Protein AF-A0AAW2LHE4-F1 (afdb_monomer_lite)

Foldseek 3Di:
DCVVVCVVVDPDVLVPLPDPVVVDDDDDPDDPVDFADADDEDDPDDVVVVVVVVVVVVCVVSPVDDDDPPDRHHDYDDDDDDDDPPDDDD

Structure (mmCIF, N/CA/C/O backbone):
data_AF-A0AAW2LHE4-F1
#
_entry.id   AF-A0AAW2LHE4-F1
#
loop_
_atom_site.group_PDB
_atom_site.id
_atom_site.type_symbol
_atom_site.label_atom_id
_atom_site.label_alt_id
_atom_site.label_comp_id
_atom_site.label_asym_id
_atom_site.label_entity_id
_atom_site.label_seq_id
_atom_site.pdbx_PDB_ins_code
_atom_site.Cartn_x
_atom_site.Cartn_y
_atom_site.Cartn_z
_atom_site.occupancy
_atom_site.B_iso_or_equiv
_atom_site.auth_seq_id
_atom_site.auth_comp_id
_atom_site.auth_asym_id
_atom_site.auth_atom_id
_atom_site.pdbx_PDB_model_num
ATOM 1 N N . MET A 1 1 ? 34.773 -11.412 -11.581 1.00 54.00 1 MET A N 1
ATOM 2 C CA . MET A 1 1 ? 33.556 -12.235 -11.380 1.00 54.00 1 MET A CA 1
ATOM 3 C C . MET A 1 1 ? 32.338 -11.475 -10.839 1.00 54.00 1 MET A C 1
ATOM 5 O O . MET A 1 1 ? 31.379 -11.343 -11.582 1.00 54.00 1 MET A O 1
ATOM 9 N N . LEU A 1 2 ? 32.322 -10.936 -9.609 1.00 57.91 2 LEU A N 1
ATOM 10 C CA . LEU A 1 2 ? 31.121 -10.241 -9.074 1.00 57.91 2 LEU A CA 1
ATOM 11 C C . LEU A 1 2 ? 30.875 -8.825 -9.636 1.00 57.91 2 LEU A C 1
ATOM 13 O O . LEU A 1 2 ? 29.758 -8.327 -9.584 1.00 57.91 2 LEU A O 1
ATOM 17 N N . ARG A 1 3 ? 31.907 -8.154 -10.165 1.00 59.69 3 ARG A N 1
ATOM 18 C CA . ARG A 1 3 ? 31.776 -6.806 -10.754 1.00 59.69 3 ARG A CA 1
ATOM 19 C C . ARG A 1 3 ? 31.354 -6.812 -12.224 1.00 59.69 3 ARG A C 1
ATOM 21 O O . ARG A 1 3 ? 30.842 -5.800 -12.682 1.00 59.69 3 ARG A O 1
ATOM 28 N N . GLU A 1 4 ? 31.588 -7.919 -12.922 1.00 65.50 4 GLU A N 1
ATOM 29 C CA . GLU A 1 4 ? 31.340 -8.069 -14.364 1.00 65.50 4 GLU A CA 1
ATOM 30 C C . GLU A 1 4 ? 29.918 -8.559 -14.659 1.00 65.50 4 GLU A C 1
ATOM 32 O O . GLU A 1 4 ? 29.387 -8.212 -15.698 1.00 65.50 4 GLU A O 1
ATOM 37 N N . ASN A 1 5 ? 29.281 -9.276 -13.723 1.00 60.97 5 ASN A N 1
ATOM 38 C CA . ASN A 1 5 ? 27.905 -9.782 -13.849 1.00 60.97 5 ASN A CA 1
ATOM 39 C C . ASN A 1 5 ? 26.895 -8.927 -13.062 1.00 60.97 5 ASN A C 1
ATOM 41 O O . ASN A 1 5 ? 25.966 -9.443 -12.438 1.00 60.97 5 ASN A O 1
ATOM 45 N N . LYS A 1 6 ? 27.121 -7.610 -12.981 1.00 57.81 6 LYS A N 1
ATOM 46 C CA . LYS A 1 6 ? 26.216 -6.713 -12.242 1.00 57.81 6 LYS A CA 1
ATOM 47 C C . LYS A 1 6 ? 24.814 -6.705 -12.844 1.00 57.81 6 LYS A C 1
ATOM 49 O O . LYS A 1 6 ? 23.860 -6.573 -12.103 1.00 57.81 6 LYS A O 1
ATOM 54 N N . ASP A 1 7 ? 24.696 -6.875 -14.148 1.00 60.62 7 ASP A N 1
ATOM 55 C CA . ASP A 1 7 ? 23.451 -7.034 -14.900 1.00 60.62 7 ASP A CA 1
ATOM 56 C C . ASP A 1 7 ? 22.678 -8.324 -14.565 1.00 60.62 7 ASP A C 1
ATOM 58 O O . ASP A 1 7 ? 21.454 -8.328 -14.624 1.00 60.62 7 ASP A O 1
ATOM 62 N N . VAL A 1 8 ? 23.370 -9.393 -14.155 1.00 62.50 8 VAL A N 1
ATOM 63 C CA . VAL A 1 8 ? 22.750 -10.671 -13.748 1.00 62.50 8 VAL A CA 1
ATOM 64 C C . VAL A 1 8 ? 22.211 -10.620 -12.312 1.00 62.50 8 VAL A C 1
ATOM 66 O O . VAL A 1 8 ? 21.236 -11.294 -11.985 1.00 62.50 8 VAL A O 1
ATOM 69 N N . PHE A 1 9 ? 22.840 -9.827 -11.436 1.00 55.19 9 PHE A N 1
ATOM 70 C CA . PHE A 1 9 ? 22.543 -9.812 -9.995 1.00 55.19 9 PHE A CA 1
ATOM 71 C C . PHE A 1 9 ? 21.978 -8.484 -9.463 1.00 55.19 9 PHE A C 1
ATOM 73 O O . PHE A 1 9 ? 21.505 -8.443 -8.326 1.00 55.19 9 PHE A O 1
ATOM 80 N N . ALA A 1 10 ? 22.001 -7.397 -10.238 1.00 50.56 10 ALA A N 1
ATOM 81 C CA . ALA A 1 10 ? 21.353 -6.145 -9.869 1.00 50.56 10 ALA A CA 1
ATOM 82 C C . ALA A 1 10 ? 19.898 -6.189 -10.327 1.00 50.56 10 ALA A C 1
ATOM 84 O O . ALA A 1 10 ? 19.566 -5.831 -11.454 1.00 50.56 10 ALA A O 1
ATOM 85 N N . TRP A 1 11 ? 19.021 -6.596 -9.413 1.00 57.47 11 TRP A N 1
ATOM 86 C CA . TRP A 1 11 ? 17.594 -6.324 -9.518 1.00 57.47 11 TRP A CA 1
ATOM 87 C C . TRP A 1 11 ? 17.424 -4.808 -9.452 1.00 57.47 11 TRP A C 1
ATOM 89 O O . TRP A 1 11 ? 17.283 -4.225 -8.376 1.00 57.47 11 TRP A O 1
ATOM 99 N N . THR A 1 12 ? 17.533 -4.133 -10.594 1.00 55.56 12 THR A N 1
ATOM 100 C CA . THR A 1 12 ? 17.106 -2.744 -10.668 1.00 55.56 12 THR A CA 1
ATOM 101 C C . THR A 1 12 ? 15.601 -2.717 -10.389 1.00 55.56 12 THR A C 1
ATOM 103 O O . THR A 1 12 ? 14.908 -3.692 -10.695 1.00 55.56 12 THR A O 1
ATOM 106 N N . PRO A 1 13 ? 15.045 -1.636 -9.821 1.00 54.91 13 PRO A N 1
ATOM 107 C CA . PRO A 1 13 ? 13.596 -1.518 -9.658 1.00 54.91 13 PRO A CA 1
ATOM 108 C C . PRO A 1 13 ? 12.839 -1.755 -10.976 1.00 54.91 13 PRO A C 1
ATOM 110 O O . PRO A 1 13 ? 11.727 -2.265 -10.962 1.00 54.91 13 PRO A O 1
ATOM 113 N N . GLN A 1 14 ? 13.480 -1.482 -12.123 1.00 53.34 14 GLN A N 1
ATOM 114 C CA . GLN A 1 14 ? 12.942 -1.800 -13.446 1.00 53.34 14 GLN A CA 1
ATOM 115 C C . GLN A 1 14 ? 12.934 -3.304 -13.780 1.00 53.34 14 GLN A C 1
ATOM 117 O O . GLN A 1 14 ? 12.103 -3.724 -14.571 1.00 53.34 14 GLN A O 1
ATOM 122 N N . TYR A 1 15 ? 13.815 -4.131 -13.205 1.00 53.88 15 TYR A N 1
ATOM 123 C CA . TYR A 1 15 ? 13.809 -5.592 -13.398 1.00 53.88 15 TYR A CA 1
ATOM 124 C C . TYR A 1 15 ? 12.708 -6.290 -12.585 1.00 53.88 15 TYR A C 1
ATOM 126 O O . TYR A 1 15 ? 12.312 -7.409 -12.894 1.00 53.88 15 TYR A O 1
ATOM 134 N N . LEU A 1 16 ? 12.164 -5.604 -11.575 1.00 57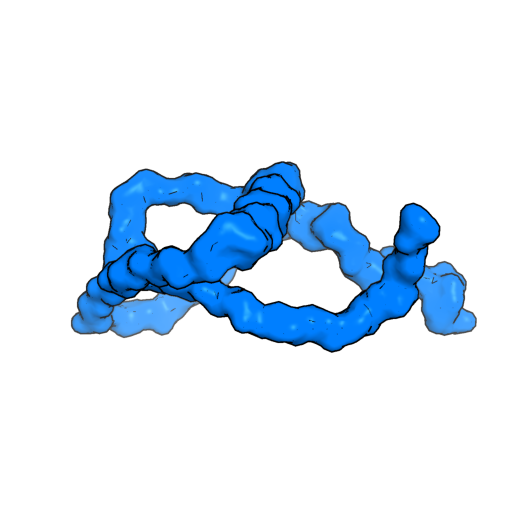.47 16 LEU A N 1
ATOM 135 C CA . LEU A 1 16 ? 10.892 -5.970 -10.956 1.00 57.47 16 LEU A CA 1
ATOM 136 C C . LEU A 1 16 ? 9.685 -5.498 -11.782 1.00 57.47 16 LEU A C 1
ATOM 138 O O . LEU A 1 16 ? 8.559 -5.595 -11.288 1.00 57.47 16 LEU A O 1
ATOM 142 N N . ALA A 1 17 ? 9.889 -5.019 -13.021 1.00 56.34 17 ALA A N 1
ATOM 143 C CA . ALA A 1 17 ? 8.812 -4.892 -13.991 1.00 56.34 17 ALA A CA 1
ATOM 144 C C . ALA A 1 17 ? 8.010 -6.192 -13.957 1.00 56.34 17 ALA A C 1
ATOM 146 O O . ALA A 1 17 ? 8.521 -7.282 -14.212 1.00 56.34 17 ALA A O 1
ATOM 147 N N . ARG A 1 18 ? 6.775 -6.032 -13.493 1.00 63.44 18 ARG A N 1
ATOM 148 C CA . ARG A 1 18 ? 5.842 -7.075 -13.095 1.00 63.44 18 ARG A CA 1
ATOM 149 C C . ARG A 1 18 ? 5.979 -8.324 -13.967 1.00 63.44 18 ARG A C 1
ATOM 151 O O . ARG A 1 18 ? 5.769 -8.255 -15.174 1.00 63.44 18 ARG A O 1
ATOM 158 N N . ILE A 1 19 ? 6.276 -9.464 -13.338 1.00 70.56 19 ILE A N 1
ATOM 159 C CA . ILE A 1 19 ? 6.138 -10.771 -13.990 1.00 70.56 19 ILE A CA 1
ATOM 160 C C . ILE A 1 19 ? 4.697 -10.854 -14.498 1.00 70.56 19 ILE A C 1
ATOM 162 O O . ILE A 1 19 ? 3.764 -10.579 -13.735 1.00 70.56 19 ILE A O 1
ATOM 166 N N . ASP A 1 20 ? 4.527 -11.159 -15.786 1.00 76.62 20 ASP A N 1
ATOM 167 C CA . ASP A 1 20 ? 3.208 -11.249 -16.408 1.00 76.62 20 ASP A CA 1
ATOM 168 C C . ASP A 1 20 ? 2.305 -12.159 -15.551 1.00 76.62 20 ASP A C 1
ATOM 170 O O . ASP A 1 20 ? 2.677 -13.304 -15.281 1.00 76.62 20 ASP A O 1
ATOM 174 N N . PRO A 1 21 ? 1.130 -11.684 -15.093 1.00 78.12 21 PRO A N 1
ATOM 175 C CA . PRO A 1 21 ? 0.171 -12.526 -14.388 1.00 78.12 21 PRO A CA 1
ATOM 176 C C . PRO A 1 21 ? -0.235 -13.787 -15.172 1.00 78.12 21 PRO A C 1
ATOM 178 O O . PRO A 1 21 ? -0.666 -14.759 -14.565 1.00 78.12 21 PRO A O 1
AT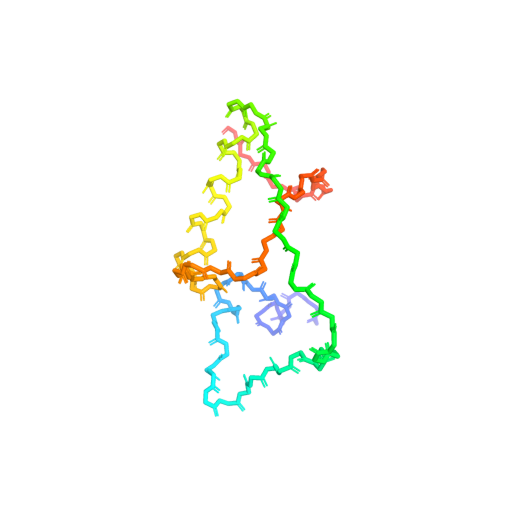OM 181 N N . GLY A 1 22 ? -0.091 -13.809 -16.502 1.00 83.56 22 GLY A N 1
ATOM 182 C CA . GLY A 1 22 ? -0.258 -15.024 -17.305 1.00 83.56 22 GLY A CA 1
ATOM 183 C C . GLY A 1 22 ? 0.802 -16.103 -17.039 1.00 83.56 22 GLY A C 1
ATOM 184 O O . GLY A 1 22 ? 0.545 -17.278 -17.289 1.00 83.56 22 GLY A O 1
ATOM 185 N N . VAL A 1 23 ? 1.969 -15.728 -16.504 1.00 86.50 23 VAL A N 1
ATOM 186 C CA . VAL A 1 23 ? 3.064 -16.646 -16.156 1.00 86.50 23 VAL A CA 1
ATOM 187 C C . VAL A 1 23 ? 2.852 -17.240 -14.767 1.00 86.50 23 VAL A C 1
ATOM 189 O O . VAL A 1 23 ? 2.875 -18.459 -14.610 1.00 86.50 23 VAL A O 1
ATOM 192 N N . ILE A 1 24 ? 2.663 -16.398 -13.746 1.00 82.56 24 ILE A N 1
ATOM 193 C CA . ILE A 1 24 ? 2.444 -16.864 -12.373 1.00 82.56 24 ILE A CA 1
ATOM 194 C C . ILE A 1 24 ? 1.688 -15.828 -11.536 1.00 82.56 24 ILE A C 1
ATOM 196 O O . ILE A 1 24 ? 2.042 -14.651 -11.486 1.00 82.56 24 ILE A O 1
ATOM 200 N N . ILE A 1 25 ? 0.662 -16.290 -10.819 1.00 87.75 25 ILE A N 1
ATOM 201 C CA . ILE A 1 25 ? -0.047 -15.515 -9.795 1.00 87.75 25 ILE A CA 1
ATOM 202 C C . ILE A 1 25 ? -0.015 -16.318 -8.506 1.00 87.75 25 ILE A C 1
ATOM 204 O O . ILE A 1 25 ? -0.389 -17.490 -8.474 1.00 87.75 25 ILE A O 1
ATOM 208 N N . HIS A 1 26 ? 0.410 -15.675 -7.422 1.00 88.38 26 HIS A N 1
ATOM 209 C CA . HIS A 1 26 ? 0.293 -16.265 -6.100 1.00 88.38 26 HIS A CA 1
ATOM 210 C C . HIS A 1 26 ? -1.093 -15.978 -5.515 1.00 88.38 26 HIS A C 1
ATOM 212 O O . HIS A 1 26 ? -1.468 -14.822 -5.319 1.00 88.38 26 HIS A O 1
ATOM 218 N N . HIS A 1 27 ? -1.833 -17.039 -5.200 1.00 88.81 27 HIS A N 1
ATOM 219 C CA . HIS A 1 27 ? -3.069 -16.955 -4.434 1.00 88.81 27 HIS A CA 1
ATOM 220 C C . HIS A 1 27 ? -2.764 -17.216 -2.960 1.00 88.81 27 HIS A C 1
ATOM 222 O O . HIS A 1 27 ? -2.284 -18.290 -2.598 1.00 88.81 27 HIS A O 1
ATOM 228 N N . LEU A 1 28 ? -3.061 -16.238 -2.105 1.00 89.19 28 LEU A N 1
ATOM 229 C CA . LEU A 1 28 ? -2.979 -16.422 -0.659 1.00 89.19 28 LEU A CA 1
ATOM 230 C C . LEU A 1 28 ? -4.048 -17.431 -0.213 1.00 89.19 28 LEU A C 1
ATOM 232 O O . LEU A 1 28 ? -5.234 -17.231 -0.471 1.00 89.19 28 LEU A O 1
ATOM 236 N N . ASN A 1 29 ? -3.635 -18.493 0.481 1.00 90.88 29 ASN A N 1
ATOM 237 C CA . ASN A 1 29 ? -4.547 -19.487 1.048 1.00 90.88 29 ASN A CA 1
ATOM 238 C C . ASN A 1 29 ? -5.092 -18.997 2.401 1.00 90.88 29 ASN A C 1
ATOM 240 O O . ASN A 1 29 ? -4.511 -19.267 3.452 1.00 90.88 29 ASN A O 1
ATOM 244 N N . ILE A 1 30 ? -6.170 -18.214 2.358 1.00 89.62 30 ILE A N 1
ATOM 245 C CA . ILE A 1 30 ? -6.811 -17.617 3.538 1.00 89.62 30 ILE A CA 1
ATOM 246 C C . ILE A 1 30 ? -7.966 -18.518 3.991 1.00 89.62 30 ILE A C 1
ATOM 248 O O . ILE A 1 30 ? -8.764 -18.951 3.163 1.00 89.62 30 ILE A O 1
ATOM 252 N N . ASP A 1 31 ? -8.085 -18.771 5.300 1.00 93.50 31 ASP A N 1
ATOM 253 C CA . ASP A 1 31 ? -9.247 -19.466 5.870 1.00 93.50 31 ASP A CA 1
ATOM 254 C C . ASP A 1 31 ? -10.531 -18.648 5.607 1.00 93.50 31 ASP A C 1
ATOM 256 O O . ASP A 1 31 ? -10.647 -17.526 6.116 1.00 93.50 31 ASP A O 1
ATOM 260 N N . PRO A 1 32 ? -11.520 -19.188 4.864 1.00 89.44 32 PRO A N 1
ATOM 261 C CA . PRO A 1 32 ? -12.762 -18.483 4.535 1.00 89.44 32 PRO A CA 1
ATOM 262 C C . PRO A 1 32 ? -13.597 -18.055 5.749 1.00 89.44 32 PRO A C 1
ATOM 264 O O . PRO A 1 32 ? -14.496 -17.226 5.622 1.00 89.44 32 PRO A O 1
ATOM 267 N N . ARG A 1 33 ? -13.343 -18.629 6.931 1.00 95.00 33 ARG A N 1
ATOM 268 C CA . ARG A 1 33 ? -14.047 -18.281 8.175 1.00 95.00 33 ARG A CA 1
ATOM 269 C C . ARG A 1 33 ? -13.530 -16.985 8.800 1.00 95.00 33 ARG A C 1
ATOM 271 O O . ARG A 1 33 ? -14.191 -16.428 9.680 1.00 95.00 33 ARG A O 1
ATOM 278 N N . VAL A 1 34 ? -12.360 -16.503 8.375 1.00 92.75 34 VAL A N 1
ATOM 279 C CA . VAL A 1 34 ? -11.751 -15.283 8.909 1.00 92.75 34 VAL A CA 1
ATOM 280 C C . VAL A 1 34 ? -12.441 -14.060 8.319 1.00 92.75 34 VAL A C 1
ATOM 282 O O . VAL A 1 34 ? -12.505 -13.870 7.107 1.00 92.75 34 VAL A O 1
ATOM 285 N N . LYS A 1 35 ? -12.932 -13.186 9.200 1.00 93.31 35 LYS A N 1
ATOM 286 C CA . LYS A 1 35 ? -13.561 -11.930 8.788 1.00 93.31 35 LYS A CA 1
ATOM 287 C C . LYS A 1 35 ? -12.504 -10.925 8.308 1.00 93.31 35 LYS A C 1
ATOM 289 O O . LYS A 1 35 ? -11.505 -10.741 9.009 1.00 93.31 35 LYS A O 1
ATOM 294 N N . PRO A 1 36 ? -12.742 -10.221 7.186 1.00 93.00 36 PRO A N 1
ATOM 295 C CA . PRO A 1 36 ? -11.871 -9.144 6.737 1.00 93.00 36 PRO A CA 1
ATOM 296 C C . PRO A 1 36 ? -11.704 -8.042 7.782 1.00 93.00 36 PRO A C 1
ATOM 298 O O . PRO A 1 36 ? -12.661 -7.636 8.445 1.00 93.00 36 PRO A O 1
ATOM 301 N N . VAL A 1 37 ? -10.479 -7.531 7.914 1.00 93.19 37 VAL A N 1
ATOM 302 C CA . VAL A 1 37 ? -10.156 -6.437 8.838 1.00 93.19 37 VAL A CA 1
ATOM 303 C C . VAL A 1 37 ? -9.894 -5.156 8.056 1.00 93.19 37 VAL A C 1
ATOM 305 O O . VAL A 1 37 ? -9.007 -5.104 7.203 1.00 93.19 37 VAL A O 1
ATOM 308 N N . LYS A 1 38 ? -10.624 -4.090 8.405 1.00 94.38 38 LYS A N 1
ATOM 309 C CA . LYS A 1 38 ? -10.384 -2.726 7.915 1.00 94.38 38 LYS A CA 1
ATOM 310 C C . LYS A 1 38 ? -9.779 -1.876 9.021 1.00 94.38 38 LYS A C 1
ATOM 312 O O . LYS A 1 38 ? -10.479 -1.404 9.915 1.00 94.38 38 LYS A O 1
ATOM 317 N N . GLN A 1 39 ? -8.467 -1.681 8.976 1.00 94.94 39 GLN A N 1
ATOM 318 C CA . GLN A 1 39 ? -7.794 -0.811 9.931 1.00 94.94 39 GLN A CA 1
ATOM 319 C C . GLN A 1 39 ? -8.156 0.657 9.676 1.00 94.94 39 GLN A C 1
ATOM 321 O O . GLN A 1 39 ? -8.153 1.130 8.540 1.00 94.94 39 GLN A O 1
ATOM 326 N N . LYS A 1 40 ? -8.419 1.411 10.749 1.00 93.38 40 LYS A N 1
ATOM 327 C CA . LYS A 1 40 ? -8.621 2.864 10.672 1.00 93.38 40 LYS A CA 1
ATOM 328 C C . LYS A 1 40 ? -7.353 3.538 10.142 1.00 93.38 40 LYS A C 1
ATOM 330 O O . LYS A 1 40 ? -6.267 3.265 10.660 1.00 93.38 40 LYS A O 1
ATOM 335 N N . ARG A 1 41 ? -7.500 4.448 9.172 1.00 91.12 41 ARG A N 1
ATOM 336 C CA . ARG A 1 41 ? -6.390 5.224 8.598 1.00 91.12 41 ARG A CA 1
ATOM 337 C C . ARG A 1 41 ? -5.603 5.947 9.695 1.00 91.12 41 ARG A C 1
ATOM 339 O O . ARG A 1 41 ? -6.180 6.686 10.495 1.00 91.12 41 ARG A O 1
ATOM 346 N N . ARG A 1 42 ? -4.283 5.758 9.707 1.00 93.25 42 ARG A N 1
ATOM 347 C CA . ARG A 1 42 ? -3.360 6.515 10.565 1.00 93.25 42 ARG A CA 1
ATOM 348 C C . ARG A 1 42 ? -3.011 7.867 9.944 1.00 93.25 42 ARG A C 1
ATOM 350 O O . ARG A 1 42 ? -2.821 7.968 8.735 1.00 93.25 42 ARG A O 1
ATOM 357 N N . ASN A 1 43 ? -2.914 8.889 10.791 1.00 92.25 43 ASN A N 1
ATOM 358 C CA . ASN A 1 43 ? -2.365 10.192 10.428 1.00 92.25 43 ASN A CA 1
ATOM 359 C C . ASN A 1 43 ? -0.871 10.209 10.789 1.00 92.25 43 ASN A C 1
ATOM 361 O O . ASN A 1 43 ? -0.532 9.977 11.951 1.00 92.25 43 ASN A O 1
ATOM 365 N N . PHE A 1 44 ? 0.009 10.452 9.815 1.00 91.88 44 PHE A N 1
ATOM 366 C CA . PHE A 1 44 ? 1.460 10.492 10.040 1.00 91.88 44 PHE A CA 1
ATOM 367 C C . PHE A 1 44 ? 2.022 11.917 10.101 1.00 91.88 44 PHE A C 1
ATOM 369 O O . PHE A 1 44 ? 3.173 12.105 10.507 1.00 91.88 44 PHE A O 1
ATOM 376 N N . GLY A 1 45 ? 1.211 12.915 9.751 1.00 95.56 45 GLY A N 1
ATOM 377 C CA . GLY A 1 45 ? 1.609 14.309 9.658 1.00 95.56 45 GLY A CA 1
ATOM 378 C C . GLY A 1 45 ? 2.370 14.634 8.362 1.00 95.56 45 GLY A C 1
ATOM 379 O O . GLY A 1 45 ? 2.932 13.747 7.710 1.00 95.56 45 GLY A O 1
ATOM 380 N N . PRO A 1 46 ? 2.473 15.929 8.005 1.00 96.06 46 PRO A N 1
ATOM 381 C CA . PRO A 1 46 ? 2.797 16.349 6.638 1.00 96.06 46 PRO A CA 1
ATOM 382 C C . PRO A 1 46 ? 4.139 15.840 6.105 1.00 96.06 46 PRO A C 1
ATOM 384 O O . PRO A 1 46 ? 4.258 15.500 4.931 1.00 96.06 46 PRO A O 1
ATOM 387 N N . LYS A 1 47 ? 5.174 15.776 6.954 1.00 94.56 47 LYS A N 1
ATOM 388 C CA . LYS A 1 47 ? 6.510 15.317 6.540 1.00 94.56 47 LYS A CA 1
ATOM 389 C C . LYS A 1 47 ? 6.502 13.843 6.134 1.00 94.56 47 LYS A C 1
ATOM 391 O O . LYS A 1 47 ? 7.113 13.479 5.136 1.00 94.56 47 LYS A O 1
ATOM 396 N N . LYS A 1 48 ? 5.830 13.004 6.920 1.00 94.25 48 LYS A N 1
ATOM 397 C CA . LYS A 1 48 ? 5.761 11.560 6.689 1.00 94.25 48 LYS A CA 1
ATOM 398 C C . LYS A 1 48 ? 4.805 11.230 5.546 1.00 94.25 48 LYS A C 1
ATOM 400 O O . LYS A 1 48 ? 5.141 10.387 4.725 1.00 94.25 48 LYS A O 1
ATOM 405 N N . ASP A 1 49 ? 3.691 11.950 5.440 1.00 94.81 49 ASP A N 1
ATOM 406 C CA . ASP A 1 49 ? 2.738 11.779 4.338 1.00 94.81 49 ASP A CA 1
ATOM 407 C C . ASP A 1 49 ? 3.383 12.063 2.973 1.00 94.81 49 ASP A C 1
ATOM 409 O O . ASP A 1 49 ? 3.142 11.324 2.024 1.00 94.81 49 ASP A O 1
ATOM 413 N N . LYS A 1 50 ? 4.276 13.061 2.876 1.00 95.50 50 LYS A N 1
ATOM 414 C CA . LYS A 1 50 ? 5.050 13.318 1.646 1.00 95.50 50 LYS A CA 1
ATOM 415 C C . LYS A 1 50 ? 5.934 12.137 1.241 1.00 95.50 50 LYS A C 1
ATOM 417 O O . LYS A 1 50 ? 5.996 11.812 0.062 1.00 95.50 50 LYS A O 1
ATOM 422 N N . ILE A 1 51 ? 6.599 11.499 2.206 1.00 94.44 51 ILE A N 1
ATOM 423 C CA . ILE A 1 51 ? 7.446 10.321 1.955 1.00 94.44 51 ILE A CA 1
ATOM 424 C C . ILE A 1 51 ? 6.582 9.152 1.475 1.00 94.44 51 ILE A C 1
ATOM 426 O O . ILE A 1 51 ? 6.905 8.525 0.473 1.00 94.44 51 ILE A O 1
ATOM 430 N N . ILE A 1 52 ? 5.458 8.901 2.156 1.00 94.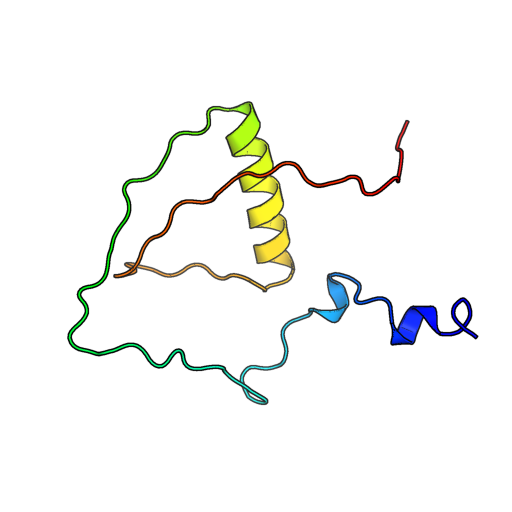12 52 ILE A N 1
ATOM 431 C CA . ILE A 1 52 ? 4.510 7.846 1.775 1.00 94.12 52 ILE A CA 1
ATOM 432 C C . ILE A 1 52 ? 3.991 8.088 0.354 1.00 94.12 52 ILE A C 1
ATOM 434 O O . ILE A 1 52 ? 3.975 7.163 -0.449 1.00 94.12 52 ILE A O 1
ATOM 438 N N . GLN A 1 53 ? 3.596 9.321 0.028 1.00 95.00 53 GLN A N 1
ATOM 439 C CA . GLN A 1 53 ? 3.060 9.645 -1.292 1.00 95.00 53 GLN A CA 1
ATOM 440 C C . GLN A 1 53 ? 4.100 9.466 -2.402 1.00 95.00 53 GLN A C 1
ATOM 442 O O . GLN A 1 53 ? 3.751 8.973 -3.471 1.00 95.00 53 GLN A O 1
ATOM 447 N N . ALA A 1 54 ? 5.357 9.851 -2.162 1.00 94.81 54 ALA A N 1
ATOM 448 C CA . ALA A 1 54 ? 6.434 9.668 -3.132 1.00 94.81 54 ALA A CA 1
ATOM 449 C C . ALA A 1 54 ? 6.657 8.180 -3.448 1.00 94.81 54 ALA A C 1
ATOM 451 O O . ALA A 1 54 ? 6.632 7.804 -4.617 1.00 94.81 54 ALA A O 1
ATOM 452 N N . GLU A 1 55 ? 6.766 7.338 -2.415 1.00 93.62 55 GLU A N 1
ATOM 453 C CA . GLU A 1 55 ? 6.938 5.888 -2.576 1.00 93.62 55 GLU A CA 1
ATOM 454 C C . GLU A 1 55 ? 5.728 5.249 -3.280 1.00 93.62 55 GLU A C 1
ATOM 456 O O . GLU A 1 55 ? 5.880 4.462 -4.208 1.00 93.62 55 GLU A O 1
ATOM 461 N N . VAL A 1 56 ? 4.501 5.612 -2.880 1.00 93.81 56 VAL A N 1
ATOM 462 C CA . VAL A 1 56 ? 3.272 5.097 -3.509 1.00 93.81 56 VAL A CA 1
ATOM 463 C C . VAL A 1 56 ? 3.210 5.475 -4.988 1.00 93.81 56 VAL A C 1
ATOM 465 O O . VAL A 1 56 ? 2.871 4.630 -5.813 1.00 93.81 56 VAL A O 1
ATOM 468 N N . ASN A 1 57 ? 3.560 6.714 -5.337 1.00 94.69 57 ASN A N 1
ATOM 469 C CA . ASN A 1 57 ? 3.587 7.156 -6.729 1.00 94.69 57 ASN A CA 1
ATOM 470 C C . ASN A 1 57 ? 4.621 6.375 -7.548 1.00 94.69 57 ASN A C 1
ATOM 472 O O . ASN A 1 57 ? 4.319 5.967 -8.666 1.00 94.69 57 ASN A O 1
ATOM 476 N N . GLU A 1 58 ? 5.811 6.133 -6.999 1.00 91.62 58 GLU A N 1
ATOM 477 C CA . GLU A 1 58 ? 6.837 5.325 -7.663 1.00 91.62 58 GLU A CA 1
ATOM 478 C C . GLU A 1 58 ? 6.341 3.891 -7.909 1.00 91.62 58 GLU A C 1
ATOM 480 O O . GLU A 1 58 ? 6.377 3.405 -9.041 1.00 91.62 58 GLU A O 1
ATOM 485 N N . LEU A 1 59 ? 5.772 3.244 -6.887 1.00 89.88 59 LEU A N 1
ATOM 486 C CA . LEU A 1 59 ? 5.222 1.890 -7.000 1.00 89.88 59 LEU A CA 1
ATOM 487 C C . LEU A 1 59 ? 4.048 1.799 -7.990 1.00 89.88 59 LEU A C 1
ATOM 489 O O . LEU A 1 59 ? 3.879 0.763 -8.641 1.00 89.88 59 LEU A O 1
ATOM 493 N N . LEU A 1 60 ? 3.239 2.858 -8.105 1.00 91.12 60 LEU A N 1
ATOM 494 C CA . LEU A 1 60 ? 2.174 2.964 -9.107 1.00 91.12 60 LEU A CA 1
ATOM 495 C C . LEU A 1 60 ? 2.749 3.077 -10.522 1.00 91.12 60 LEU A C 1
ATOM 497 O O . LEU A 1 60 ? 2.302 2.355 -11.410 1.00 91.12 60 LEU A O 1
ATOM 501 N N . VAL A 1 61 ? 3.751 3.939 -10.733 1.00 89.31 61 VAL A N 1
ATOM 502 C CA . VAL A 1 61 ? 4.374 4.163 -12.050 1.00 89.31 61 VAL A CA 1
ATOM 503 C C . VAL A 1 61 ? 5.055 2.899 -12.573 1.00 89.31 61 VAL A C 1
ATOM 505 O O . VAL A 1 61 ? 4.905 2.571 -13.747 1.00 89.31 61 VAL A O 1
ATOM 508 N N . VAL A 1 62 ? 5.755 2.154 -11.711 1.00 86.25 62 VAL A N 1
ATOM 509 C CA . VAL A 1 62 ? 6.379 0.872 -12.096 1.00 86.25 62 VAL A CA 1
ATOM 510 C C . VAL A 1 62 ? 5.331 -0.257 -12.206 1.00 86.25 62 VAL A C 1
ATOM 512 O O . VAL A 1 62 ? 5.612 -1.335 -12.725 1.00 86.25 62 VAL A O 1
ATOM 515 N N . GLY A 1 63 ? 4.090 -0.027 -11.760 1.00 85.88 63 GLY A N 1
ATOM 516 C CA . GLY A 1 63 ? 2.981 -0.978 -11.891 1.00 85.88 63 GLY A CA 1
ATOM 517 C C . GLY A 1 63 ? 3.003 -2.129 -10.879 1.00 85.88 63 GLY A C 1
ATOM 518 O O . GLY A 1 63 ? 2.359 -3.158 -11.106 1.00 85.88 63 GLY A O 1
ATOM 519 N N . HIS A 1 64 ? 3.729 -1.969 -9.768 1.00 84.12 64 HIS A N 1
ATOM 520 C CA . HIS A 1 64 ? 3.784 -2.945 -8.672 1.00 84.12 64 HIS A CA 1
ATOM 521 C C . HIS A 1 64 ? 2.497 -2.967 -7.852 1.00 84.12 64 HIS A C 1
ATOM 523 O O . HIS A 1 64 ? 2.085 -4.016 -7.355 1.00 84.12 64 HIS A O 1
ATOM 529 N N . ILE A 1 65 ? 1.870 -1.801 -7.699 1.00 89.75 65 ILE A N 1
ATOM 530 C CA . ILE A 1 65 ? 0.585 -1.646 -7.022 1.00 89.75 65 ILE A CA 1
ATOM 531 C C . ILE A 1 65 ? -0.450 -1.090 -7.995 1.00 89.75 65 ILE A C 1
ATOM 533 O O . ILE A 1 65 ? -0.121 -0.505 -9.025 1.00 89.75 65 ILE A O 1
ATOM 537 N N . LYS A 1 66 ? -1.724 -1.293 -7.664 1.00 91.06 66 LYS A N 1
ATOM 538 C CA . LYS A 1 66 ? -2.864 -0.775 -8.418 1.00 91.06 66 LYS A CA 1
ATOM 539 C C . LYS A 1 66 ? -3.946 -0.311 -7.460 1.00 91.06 66 LYS A C 1
ATOM 541 O O . LYS A 1 66 ? -4.066 -0.837 -6.352 1.00 91.06 66 LYS A O 1
ATOM 546 N N . GLU A 1 67 ? -4.760 0.629 -7.910 1.00 93.06 67 GLU A N 1
ATOM 547 C CA . GLU A 1 67 ? -5.945 1.039 -7.169 1.00 93.06 67 GLU A CA 1
ATOM 548 C C . GLU A 1 67 ? -7.000 -0.076 -7.166 1.00 93.06 67 GLU A C 1
ATOM 550 O O . GLU A 1 67 ? -7.171 -0.815 -8.140 1.00 93.06 67 GLU A O 1
ATOM 555 N N . ILE A 1 68 ? -7.698 -0.215 -6.038 1.00 92.81 68 ILE A N 1
ATOM 556 C CA . ILE A 1 68 ? -8.800 -1.161 -5.849 1.00 92.81 68 ILE A CA 1
ATOM 557 C C . ILE A 1 68 ? -9.969 -0.390 -5.247 1.00 92.81 68 ILE A C 1
ATOM 559 O O . ILE A 1 68 ? -9.813 0.326 -4.257 1.00 92.81 68 ILE A O 1
ATOM 563 N N . LEU A 1 69 ? -11.151 -0.566 -5.833 1.00 94.25 69 LEU A N 1
ATOM 564 C CA . LEU A 1 69 ? -12.383 0.027 -5.332 1.00 94.25 69 LEU A CA 1
ATOM 565 C C . LEU A 1 69 ? -13.008 -0.885 -4.272 1.00 94.25 69 LEU A C 1
ATOM 567 O O . LEU A 1 69 ? -13.092 -2.096 -4.456 1.00 94.25 69 LEU A O 1
ATOM 571 N N . PHE A 1 70 ? -13.455 -0.283 -3.169 1.00 89.62 70 PHE A N 1
ATOM 572 C CA . PHE A 1 70 ? -14.201 -0.943 -2.088 1.00 89.62 70 PHE A CA 1
ATOM 573 C C . PHE A 1 70 ? -13.548 -2.215 -1.503 1.00 89.62 70 PHE A C 1
ATOM 575 O O . PHE A 1 70 ? -14.211 -3.246 -1.393 1.00 89.62 70 PHE A O 1
ATOM 582 N N . PRO A 1 71 ? -12.276 -2.173 -1.061 1.00 92.00 71 PRO A N 1
ATOM 583 C CA . PRO A 1 71 ? -11.635 -3.355 -0.501 1.00 92.00 71 PRO A CA 1
ATOM 584 C C . PRO A 1 71 ? -12.287 -3.779 0.823 1.00 92.00 71 PRO A C 1
ATOM 586 O O . PRO A 1 71 ? -12.663 -2.948 1.659 1.00 92.00 71 PRO A O 1
ATOM 589 N N . GLU A 1 72 ? -12.396 -5.090 1.038 1.00 91.88 72 GLU A N 1
ATOM 590 C CA . GLU A 1 72 ? -12.840 -5.671 2.311 1.00 91.88 72 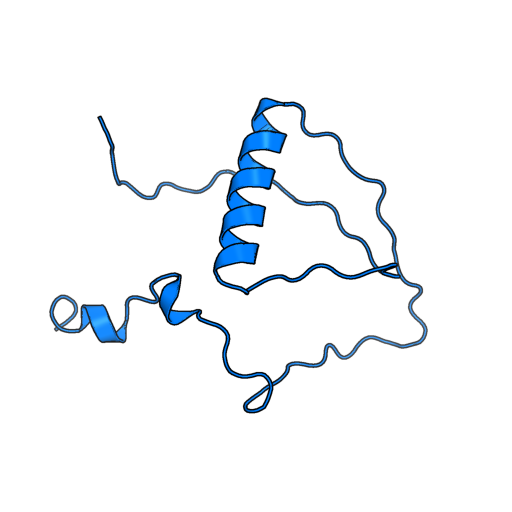GLU A CA 1
ATOM 591 C C . GLU A 1 72 ? -11.723 -5.689 3.364 1.00 91.88 72 GLU A C 1
ATOM 593 O O . GLU A 1 72 ? -11.998 -5.564 4.555 1.00 91.88 72 GLU A O 1
ATOM 598 N N . TRP A 1 73 ? -10.467 -5.751 2.917 1.00 92.06 73 TRP A N 1
ATOM 599 C CA . TRP A 1 73 ? -9.265 -5.735 3.749 1.00 92.06 73 TRP A CA 1
ATOM 600 C C . TRP A 1 73 ? -8.541 -4.394 3.628 1.00 92.06 73 TRP A C 1
ATOM 602 O O . TRP A 1 73 ? -8.327 -3.903 2.521 1.00 92.06 73 TRP A O 1
ATOM 612 N N . PHE A 1 74 ? -8.137 -3.798 4.752 1.00 93.62 74 PHE A N 1
ATOM 613 C CA . PHE A 1 74 ? -7.369 -2.551 4.744 1.00 93.62 74 PHE A CA 1
ATOM 614 C C . PHE A 1 74 ? -6.308 -2.545 5.846 1.00 93.62 74 PHE A C 1
ATOM 616 O O . PHE A 1 74 ? -6.633 -2.679 7.027 1.00 93.62 74 PHE A O 1
ATOM 623 N N . SER A 1 75 ? -5.047 -2.349 5.465 1.00 93.06 75 SER A N 1
ATOM 624 C CA . SER A 1 75 ? -3.909 -2.228 6.379 1.00 93.06 75 SER A CA 1
ATOM 625 C C . SER A 1 75 ? -3.281 -0.842 6.288 1.00 93.06 75 SER A C 1
ATOM 627 O O . SER A 1 75 ? -3.186 -0.263 5.208 1.00 93.06 75 SER A O 1
ATOM 629 N N . ASN A 1 76 ? -2.798 -0.320 7.412 1.00 93.44 76 ASN A N 1
ATOM 630 C CA . ASN A 1 76 ? -2.046 0.931 7.417 1.00 93.44 76 ASN A CA 1
ATOM 631 C C . ASN A 1 76 ? -0.610 0.743 6.916 1.00 93.44 76 ASN A C 1
ATOM 633 O O . ASN A 1 76 ? 0.021 -0.277 7.184 1.00 93.44 76 ASN A O 1
ATOM 637 N N . VAL A 1 77 ? -0.066 1.787 6.287 1.00 92.56 77 VAL A N 1
ATOM 638 C CA . VAL A 1 77 ? 1.366 1.883 5.977 1.00 92.56 77 VAL A CA 1
ATOM 639 C C . VAL A 1 77 ? 2.172 1.947 7.277 1.00 92.56 77 VAL A C 1
ATOM 641 O O . VAL A 1 77 ? 1.770 2.597 8.244 1.00 92.56 77 VAL A O 1
ATOM 644 N N . ALA A 1 78 ? 3.318 1.276 7.308 1.00 90.19 78 ALA A N 1
ATOM 645 C CA . ALA A 1 78 ? 4.288 1.384 8.388 1.00 90.19 78 ALA A CA 1
ATOM 646 C C . ALA A 1 78 ? 5.545 2.076 7.859 1.00 90.19 78 ALA A C 1
ATOM 648 O O . ALA A 1 78 ? 6.068 1.710 6.812 1.00 90.19 78 ALA A O 1
ATOM 649 N N . LEU 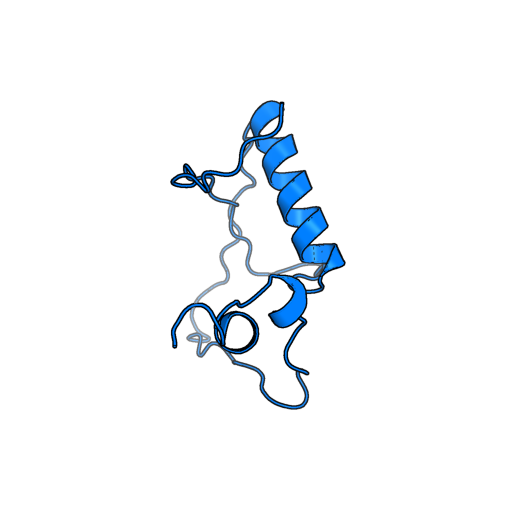A 1 79 ? 6.026 3.080 8.590 1.00 91.31 79 LEU A N 1
ATOM 650 C CA . LEU A 1 79 ? 7.275 3.764 8.276 1.00 91.31 79 LEU A CA 1
ATOM 651 C C . LEU A 1 79 ? 8.374 3.236 9.189 1.00 91.31 79 LEU A C 1
ATOM 653 O O . LEU A 1 79 ? 8.258 3.331 10.411 1.00 91.31 79 LEU A O 1
ATOM 657 N N . GLY A 1 80 ? 9.436 2.715 8.585 1.00 88.06 80 GLY A N 1
ATOM 658 C CA . GLY A 1 80 ? 10.658 2.312 9.269 1.00 88.06 80 GLY A CA 1
ATOM 659 C C . GLY A 1 80 ? 11.857 3.107 8.750 1.00 88.06 80 GLY A C 1
ATOM 660 O O . GLY A 1 80 ? 11.831 3.571 7.608 1.00 88.06 80 GLY A O 1
ATOM 661 N N . PRO A 1 81 ? 12.910 3.291 9.564 1.00 87.75 81 PRO A N 1
ATOM 662 C CA . PRO A 1 81 ? 14.163 3.837 9.069 1.00 87.75 81 PRO A CA 1
ATOM 663 C C . PRO A 1 81 ? 14.736 2.899 8.001 1.00 87.75 81 PRO A C 1
ATOM 665 O O . PRO A 1 81 ? 14.899 1.699 8.229 1.00 87.75 81 PRO A O 1
ATOM 668 N N . LYS A 1 82 ? 15.056 3.450 6.831 1.00 80.69 82 LYS A N 1
ATOM 669 C CA . LYS A 1 82 ? 15.832 2.734 5.821 1.00 80.69 82 LYS A CA 1
ATOM 670 C C . LYS A 1 82 ? 17.297 2.797 6.246 1.00 80.69 82 LYS A C 1
ATOM 672 O O . LYS A 1 82 ? 17.861 3.886 6.328 1.00 80.69 82 LYS A O 1
ATOM 677 N N . HIS A 1 83 ? 17.905 1.652 6.552 1.00 66.56 83 HIS A N 1
ATOM 678 C CA . HIS A 1 83 ? 19.355 1.595 6.742 1.00 66.56 83 HIS A CA 1
ATOM 679 C C . HIS A 1 83 ? 20.033 1.973 5.414 1.00 66.56 83 HIS A C 1
ATOM 681 O O . HIS A 1 83 ? 19.581 1.557 4.347 1.00 66.56 83 HIS A O 1
ATOM 687 N N . GLY A 1 84 ? 21.030 2.858 5.490 1.00 46.28 84 GLY A N 1
ATOM 688 C CA . GLY A 1 84 ? 21.451 3.727 4.392 1.00 46.28 84 GLY A CA 1
ATOM 689 C C . GLY A 1 84 ? 21.805 3.019 3.084 1.00 46.28 84 GLY A C 1
ATOM 690 O O . GLY A 1 84 ? 22.645 2.125 3.048 1.00 46.28 84 GLY A O 1
ATOM 691 N N . VAL A 1 85 ? 21.236 3.519 1.986 1.00 47.62 85 VAL A N 1
ATOM 692 C CA . VAL A 1 85 ? 21.933 3.503 0.700 1.00 47.62 85 VAL A CA 1
ATOM 693 C C . VAL A 1 85 ? 22.888 4.692 0.758 1.00 47.62 85 VAL A C 1
ATOM 695 O O . VAL A 1 85 ? 22.453 5.839 0.702 1.00 47.62 85 VAL A O 1
ATOM 698 N N . ASN A 1 86 ? 24.181 4.430 0.953 1.00 45.09 86 ASN A N 1
ATOM 699 C CA . ASN A 1 86 ? 25.214 5.444 0.765 1.00 45.09 86 ASN A CA 1
ATOM 700 C C . ASN A 1 86 ? 25.238 5.826 -0.719 1.00 45.09 86 ASN A C 1
ATOM 702 O O . ASN A 1 86 ? 25.857 5.151 -1.537 1.00 45.09 86 ASN A O 1
ATOM 706 N N . GLY A 1 87 ? 24.535 6.899 -1.053 1.00 39.81 87 GLY A N 1
ATOM 707 C CA . GLY A 1 87 ? 24.567 7.547 -2.353 1.00 39.81 87 GLY A CA 1
ATOM 708 C C . GLY A 1 87 ? 24.198 9.001 -2.137 1.00 39.81 87 GLY A C 1
ATOM 709 O O . GLY A 1 87 ? 23.021 9.336 -2.069 1.00 39.81 87 GLY A O 1
ATOM 710 N N . GLY A 1 88 ? 25.213 9.833 -1.906 1.00 39.25 88 GLY A N 1
ATOM 711 C CA . GLY A 1 88 ? 25.031 11.263 -1.725 1.00 39.25 88 GLY A CA 1
ATOM 712 C C . GLY A 1 88 ? 24.461 11.928 -2.974 1.00 39.25 88 GLY A C 1
ATOM 713 O O . GLY A 1 88 ? 24.733 11.503 -4.093 1.00 39.25 88 GLY A O 1
ATOM 714 N N . CYS A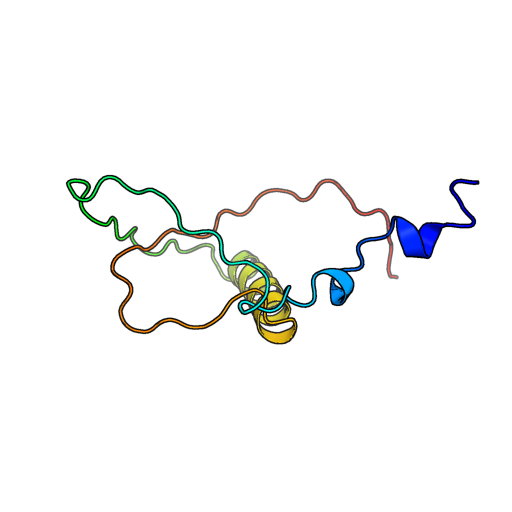 1 89 ? 23.746 13.022 -2.754 1.00 37.00 89 CYS A N 1
ATOM 715 C CA . CYS A 1 89 ? 23.653 14.117 -3.703 1.00 37.00 89 CYS A CA 1
ATOM 716 C C . CYS A 1 89 ? 23.887 15.405 -2.915 1.00 37.00 89 CYS A C 1
ATOM 718 O O . CYS A 1 89 ? 23.346 15.567 -1.818 1.00 37.00 89 CYS A O 1
ATOM 720 N N . ALA A 1 90 ? 24.779 16.226 -3.467 1.00 34.69 90 ALA A N 1
ATOM 721 C CA . ALA A 1 90 ? 25.045 17.599 -3.063 1.00 34.69 90 ALA A CA 1
ATOM 722 C C . ALA A 1 90 ? 23.783 18.470 -3.133 1.00 34.69 90 ALA A C 1
ATOM 724 O O . ALA A 1 90 ? 22.873 18.120 -3.923 1.00 34.69 90 ALA A O 1
#

pLDDT: mean 79.93, std 17.88, range [34.69, 96.06]

Organism: NCBI:txid2727405

Secondary structure (DSSP, 8-state):
-TTT-HHHH---TTTTS---TTT--PPP---TTSPP-BPPPPP--HHHHHHHHHHHHHHHHTTSS---SS-S-B----------------

InterPro domains:
  IPR043502 DNA/RNA polymerase superfamily [SSF56672] (23-84)

Radius of gyration: 17.91 Å; chains: 1; bounding box: 48×37×28 Å

Sequence (90 aa):
MLRENKDVFAWTPQYLARIDPGVIIHHLNIDPRVKPVKQKRRNFGPKKDKIIQAEVNELLVVGHIKEILFPEWFSNVALGPKHGVNGGCA